Protein AF-X1I556-F1 (afdb_monomer_lite)

Radius of gyration: 17.7 Å; chains: 1; bounding box: 51×40×45 Å

Organism: NCBI:txid412755

Sequence (93 aa):
MADFFEYAIPRQMLEKAKRELQRLAEDMTSDNVFNFFVTAYHIVDRIDVPGTVPRQDIKNLYSNPDFKKCKYICNKSKHRKLKRFFISCRGTV

Foldseek 3Di:
DPDPPPPLDLVSLVVQLVVLVVVCVVDVDPVSVLSNLQSVLCSLVNCVVVVVDPVVVSVVCVVDPVNVVSVVSNVVVVPDDPPPPPPPPPDDD

pLDDT: mean 75.61, std 15.41, range [34.16, 94.06]

Secondary structure (DSSP, 8-state):
---TT---SHHHHHHHHHHHHHHHHH---HHHHHHHHHHHHHHHHHHHTTT-S-HHHHHHHHH-HHHHHHHHHHHHHHT--------------

Structure (mmCIF, N/CA/C/O backbone):
data_AF-X1I556-F1
#
_entry.id   AF-X1I556-F1
#
loop_
_atom_site.group_PDB
_atom_site.id
_atom_site.type_symbol
_atom_site.label_atom_id
_atom_site.label_alt_id
_atom_site.label_comp_id
_atom_site.label_asym_id
_atom_site.label_entity_id
_atom_site.label_seq_id
_atom_site.pdbx_PDB_ins_code
_atom_site.Cartn_x
_atom_site.Cartn_y
_atom_site.Cartn_z
_atom_site.occupancy
_atom_site.B_iso_or_equiv
_atom_site.auth_seq_id
_atom_site.auth_comp_id
_atom_site.auth_asym_id
_atom_site.auth_atom_id
_atom_site.pdbx_PDB_model_num
ATOM 1 N N . MET A 1 1 ? -0.190 28.201 -2.422 1.00 34.16 1 MET A N 1
ATOM 2 C CA . MET A 1 1 ? 0.923 27.236 -2.331 1.00 34.16 1 MET A CA 1
ATOM 3 C C . MET A 1 1 ? 0.295 25.858 -2.357 1.00 34.16 1 MET A C 1
ATOM 5 O O . MET A 1 1 ? -0.414 25.538 -1.419 1.00 34.16 1 MET A O 1
ATOM 9 N N . ALA A 1 2 ? 0.405 25.134 -3.471 1.00 38.28 2 ALA A N 1
ATOM 10 C CA . ALA A 1 2 ? -0.167 23.795 -3.586 1.00 38.28 2 ALA A CA 1
ATOM 11 C C . ALA A 1 2 ? 0.748 22.821 -2.836 1.00 38.28 2 ALA A C 1
ATOM 13 O O . ALA A 1 2 ? 1.909 22.655 -3.214 1.00 38.28 2 ALA A O 1
ATOM 14 N N . ASP A 1 3 ? 0.253 22.242 -1.745 1.00 41.91 3 ASP A N 1
ATOM 15 C CA . ASP A 1 3 ? 0.983 21.238 -0.983 1.00 41.91 3 ASP A CA 1
ATOM 16 C C . ASP A 1 3 ? 1.237 20.014 -1.872 1.00 41.91 3 ASP A C 1
ATOM 18 O O . ASP A 1 3 ? 0.328 19.275 -2.238 1.00 41.91 3 ASP A O 1
ATOM 22 N N . PHE A 1 4 ? 2.504 19.776 -2.214 1.00 51.94 4 PHE A N 1
ATOM 23 C CA . PHE A 1 4 ? 2.974 18.704 -3.106 1.00 51.94 4 PHE A CA 1
ATOM 24 C C . PHE A 1 4 ? 2.672 17.267 -2.609 1.00 51.94 4 PHE A C 1
ATOM 26 O O . PHE A 1 4 ? 3.005 16.290 -3.280 1.00 51.94 4 PHE A O 1
ATOM 33 N N . PHE A 1 5 ? 2.028 17.115 -1.447 1.00 51.22 5 PHE A N 1
ATOM 34 C CA . PHE A 1 5 ? 1.674 15.841 -0.813 1.00 51.22 5 PHE A CA 1
ATOM 35 C C . PHE A 1 5 ? 0.166 15.746 -0.529 1.00 51.22 5 PHE A C 1
ATOM 37 O O . PHE A 1 5 ? -0.263 15.380 0.564 1.00 51.22 5 PHE A O 1
ATOM 44 N N . GLU A 1 6 ? -0.661 16.057 -1.524 1.00 52.47 6 GLU A N 1
ATOM 45 C CA . GLU A 1 6 ? -2.119 16.167 -1.389 1.00 52.47 6 GLU A CA 1
ATOM 46 C C . GLU A 1 6 ? -2.857 14.808 -1.390 1.00 52.47 6 GLU A C 1
ATOM 48 O O . GLU A 1 6 ? -3.804 14.565 -2.132 1.00 52.47 6 GLU A O 1
ATOM 53 N N . TYR A 1 7 ? -2.427 13.879 -0.535 1.00 60.31 7 TYR A N 1
ATOM 54 C CA . TYR A 1 7 ? -3.229 12.705 -0.171 1.00 60.31 7 TYR A CA 1
ATOM 55 C C . TYR A 1 7 ? -3.654 12.790 1.295 1.00 60.31 7 TYR A C 1
ATOM 57 O O . TYR A 1 7 ? -3.541 11.816 2.039 1.00 60.31 7 TYR A O 1
ATOM 65 N N . ALA A 1 8 ? -4.087 13.972 1.738 1.00 62.62 8 ALA A N 1
ATOM 66 C CA . ALA A 1 8 ? -4.485 14.220 3.124 1.00 62.62 8 ALA A CA 1
ATOM 67 C C . ALA A 1 8 ? -5.633 13.297 3.576 1.00 62.62 8 ALA A C 1
ATOM 69 O O . ALA A 1 8 ? -5.744 12.975 4.756 1.00 62.62 8 ALA A O 1
ATOM 70 N N . ILE A 1 9 ? -6.450 12.821 2.630 1.00 75.94 9 ILE A N 1
ATOM 71 C CA . ILE A 1 9 ? -7.660 12.052 2.913 1.00 75.94 9 ILE A CA 1
ATOM 72 C C . ILE A 1 9 ? -7.424 10.557 2.623 1.00 75.94 9 ILE A C 1
ATOM 74 O O . ILE A 1 9 ? -7.045 10.209 1.498 1.00 75.94 9 ILE A O 1
ATOM 78 N N . PRO A 1 10 ? -7.730 9.638 3.565 1.00 80.00 10 PRO A N 1
ATOM 79 C CA . PRO A 1 10 ? -7.580 8.190 3.366 1.00 80.00 10 PRO A CA 1
ATOM 80 C C . PRO A 1 10 ? -8.240 7.660 2.085 1.00 80.00 10 PRO A C 1
ATOM 82 O O . PRO A 1 10 ? -7.689 6.806 1.392 1.00 80.00 10 PRO A O 1
ATOM 85 N N . ARG A 1 11 ? -9.396 8.224 1.713 1.00 82.19 11 ARG A N 1
ATOM 86 C CA . ARG A 1 11 ? -10.112 7.886 0.476 1.00 82.19 11 ARG A CA 1
ATOM 87 C C . ARG A 1 11 ? -9.288 8.174 -0.782 1.00 82.19 11 ARG A C 1
ATOM 89 O O . ARG A 1 11 ? -9.285 7.361 -1.697 1.00 82.19 11 ARG A O 1
ATOM 96 N N . GLN A 1 12 ? -8.556 9.287 -0.830 1.00 83.56 12 GLN A N 1
ATOM 97 C CA . GLN A 1 12 ? -7.699 9.609 -1.976 1.00 83.56 12 GLN A CA 1
ATOM 98 C C . GLN A 1 12 ? -6.528 8.621 -2.092 1.00 83.56 12 GLN A C 1
ATOM 100 O O . GLN A 1 12 ? -6.148 8.251 -3.204 1.00 83.56 12 GLN A O 1
ATOM 105 N N . MET A 1 13 ? -5.988 8.149 -0.960 1.00 83.81 13 MET A N 1
ATOM 106 C CA . MET A 1 13 ? -4.979 7.083 -0.959 1.00 83.81 13 MET A CA 1
ATOM 107 C C . MET A 1 13 ? -5.545 5.744 -1.429 1.00 83.81 13 MET A C 1
ATOM 109 O O . MET A 1 13 ? -4.862 5.036 -2.165 1.00 83.81 13 MET A O 1
ATOM 113 N N . LEU A 1 14 ? -6.788 5.415 -1.068 1.00 86.31 14 LEU A N 1
ATOM 114 C CA . LEU A 1 14 ? -7.460 4.219 -1.574 1.00 86.31 14 LEU A CA 1
ATOM 115 C C . LEU A 1 14 ? -7.644 4.281 -3.096 1.00 86.31 14 LEU A C 1
ATOM 117 O O . LEU A 1 14 ? -7.313 3.326 -3.794 1.00 86.31 14 LEU A O 1
ATOM 121 N N . GLU A 1 15 ? -8.105 5.416 -3.626 1.00 89.06 15 GLU A N 1
ATOM 122 C CA . GLU A 1 15 ? -8.230 5.605 -5.076 1.00 89.06 15 GLU A CA 1
ATOM 123 C C . GLU A 1 15 ? -6.870 5.541 -5.781 1.00 89.06 15 GLU A C 1
ATOM 125 O O . GLU A 1 15 ? -6.757 4.967 -6.863 1.00 89.06 15 GLU A O 1
ATOM 130 N N . LYS A 1 16 ? -5.804 6.055 -5.156 1.00 87.44 16 LYS A N 1
ATOM 131 C CA . LYS A 1 16 ? -4.442 5.861 -5.664 1.00 87.44 16 LYS A CA 1
ATOM 132 C C . LYS A 1 16 ? -4.054 4.382 -5.677 1.00 87.44 16 LYS A C 1
ATOM 134 O O . LYS A 1 16 ? -3.573 3.913 -6.699 1.00 87.44 16 LYS A O 1
ATOM 139 N N . ALA A 1 17 ? -4.283 3.645 -4.591 1.00 88.38 17 ALA A N 1
ATOM 140 C CA . ALA A 1 17 ? -3.948 2.224 -4.521 1.00 88.38 17 ALA A CA 1
ATOM 141 C C . ALA A 1 17 ? -4.667 1.409 -5.607 1.00 88.38 17 ALA A C 1
ATOM 143 O O . ALA A 1 17 ? -4.050 0.535 -6.207 1.00 88.38 17 ALA A O 1
ATOM 144 N N . LYS A 1 18 ? -5.927 1.738 -5.923 1.00 89.62 18 LYS A N 1
ATOM 145 C CA . LYS A 1 18 ? -6.656 1.128 -7.049 1.00 89.62 18 LYS A CA 1
ATOM 146 C C . LYS A 1 18 ? -5.989 1.410 -8.397 1.00 89.62 18 LYS A C 1
ATOM 148 O O . LYS A 1 18 ? -5.822 0.488 -9.188 1.00 89.62 18 LYS A O 1
ATOM 153 N N . ARG A 1 19 ? -5.563 2.654 -8.649 1.00 90.44 19 ARG A N 1
ATOM 154 C CA . ARG A 1 19 ? -4.833 3.008 -9.882 1.00 90.44 19 ARG A CA 1
ATOM 155 C C . ARG A 1 19 ? -3.496 2.276 -9.991 1.00 90.44 19 ARG A C 1
ATOM 157 O O . ARG A 1 19 ? -3.159 1.791 -11.063 1.00 90.44 19 ARG A O 1
ATOM 164 N N . GLU A 1 20 ? -2.745 2.172 -8.895 1.00 90.00 20 GLU A N 1
ATOM 165 C CA . GLU A 1 20 ? -1.481 1.422 -8.884 1.00 90.00 20 GLU A CA 1
ATOM 166 C C . GLU A 1 20 ? -1.706 -0.085 -9.074 1.00 90.00 20 GLU A C 1
ATOM 168 O O . GLU A 1 20 ? -0.907 -0.735 -9.738 1.00 90.00 20 GLU A O 1
ATOM 173 N N . LEU A 1 21 ? -2.806 -0.642 -8.554 1.00 89.69 21 LEU A N 1
ATOM 174 C CA . LEU A 1 21 ? -3.181 -2.037 -8.803 1.00 89.69 21 LEU A CA 1
ATOM 175 C C . LEU A 1 21 ? -3.478 -2.282 -10.284 1.00 89.69 21 LEU A C 1
ATOM 177 O O . LEU A 1 21 ? -3.044 -3.288 -10.835 1.00 89.69 21 LEU A O 1
ATOM 181 N N . GLN A 1 22 ? -4.194 -1.357 -10.924 1.00 92.62 22 GLN A N 1
ATOM 182 C CA . GLN A 1 22 ? -4.463 -1.434 -12.355 1.00 92.62 22 GLN A CA 1
ATOM 183 C C . GLN A 1 22 ? -3.157 -1.388 -13.162 1.00 92.62 22 GLN A C 1
ATOM 185 O O . GLN A 1 22 ? -2.929 -2.257 -13.994 1.00 92.62 22 GLN A O 1
ATOM 190 N N . ARG A 1 23 ? -2.254 -0.450 -12.849 1.00 91.12 23 ARG A N 1
ATOM 191 C CA . ARG A 1 23 ? -0.925 -0.373 -13.484 1.00 91.12 23 ARG A CA 1
ATOM 192 C C . ARG A 1 23 ? -0.101 -1.638 -13.282 1.00 91.12 23 ARG A C 1
ATOM 194 O O . ARG A 1 23 ? 0.590 -2.064 -14.195 1.00 91.12 23 ARG A O 1
ATOM 201 N N . LEU A 1 24 ? -0.176 -2.238 -12.095 1.00 89.31 24 LEU A N 1
ATOM 202 C CA . LEU A 1 24 ? 0.491 -3.500 -11.796 1.00 89.31 24 LEU A CA 1
ATOM 203 C C . LEU A 1 24 ? -0.077 -4.667 -12.620 1.00 89.31 24 LEU A C 1
ATOM 205 O O . LEU A 1 24 ? 0.680 -5.552 -13.010 1.00 89.31 24 LEU A O 1
ATOM 209 N N . ALA A 1 25 ? -1.389 -4.679 -12.864 1.00 90.75 25 ALA A N 1
ATOM 210 C CA . ALA A 1 25 ? -2.039 -5.688 -13.697 1.00 90.75 25 ALA A CA 1
ATOM 211 C C . ALA A 1 25 ? -1.701 -5.522 -15.188 1.00 90.75 25 ALA A C 1
ATOM 213 O O . ALA A 1 25 ? -1.606 -6.516 -15.903 1.00 90.75 25 ALA A O 1
ATOM 214 N N . GLU A 1 26 ? -1.514 -4.282 -15.643 1.00 94.06 26 GLU A N 1
ATOM 215 C CA . GLU A 1 26 ? -1.116 -3.958 -17.016 1.00 94.06 26 GLU A CA 1
ATOM 216 C C . GLU A 1 26 ? 0.378 -4.229 -17.264 1.00 94.06 26 GLU A C 1
ATOM 218 O O . GLU A 1 26 ? 0.736 -4.767 -18.309 1.00 94.06 26 GLU A O 1
ATOM 223 N N . ASP A 1 27 ? 1.246 -3.886 -16.306 1.00 91.62 27 ASP A N 1
ATOM 224 C CA . ASP A 1 27 ? 2.697 -4.020 -16.431 1.00 91.62 27 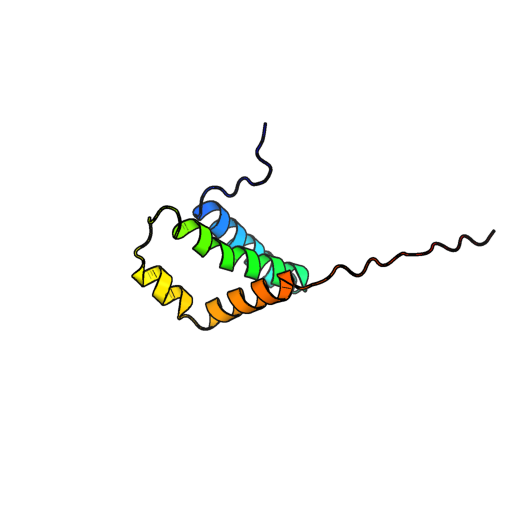ASP A CA 1
ATOM 225 C C . ASP A 1 27 ? 3.364 -4.375 -15.089 1.00 91.62 27 ASP A C 1
ATOM 227 O O . ASP A 1 27 ? 3.459 -3.570 -14.151 1.00 91.62 27 ASP A O 1
ATOM 231 N N . MET A 1 28 ? 3.867 -5.608 -14.998 1.00 88.75 28 MET A N 1
ATOM 232 C CA . MET A 1 28 ? 4.450 -6.167 -13.780 1.00 88.75 28 MET A CA 1
ATOM 233 C C . MET A 1 28 ? 5.935 -5.799 -13.632 1.00 88.75 28 MET A C 1
ATOM 235 O O . MET A 1 28 ? 6.825 -6.651 -13.671 1.00 88.75 28 MET A O 1
ATOM 239 N N . THR A 1 29 ? 6.212 -4.516 -13.411 1.00 88.88 29 THR A N 1
ATOM 240 C CA . THR A 1 29 ? 7.562 -4.023 -13.098 1.00 88.88 29 THR A CA 1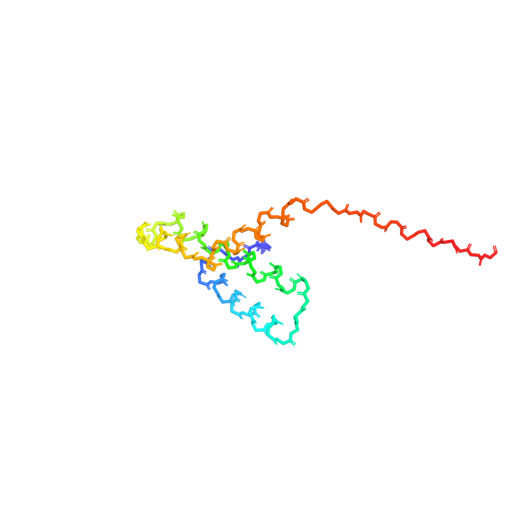
ATOM 241 C C . THR A 1 29 ? 7.820 -3.973 -11.595 1.00 88.88 29 THR A C 1
ATOM 243 O O . THR A 1 29 ? 6.903 -3.860 -10.775 1.00 88.88 29 THR A O 1
ATOM 246 N N . SER A 1 30 ? 9.099 -4.002 -11.200 1.00 82.75 30 SER A N 1
ATOM 247 C CA . SER A 1 30 ? 9.493 -3.848 -9.792 1.00 82.75 30 SER A CA 1
ATOM 248 C C . SER A 1 30 ? 8.994 -2.542 -9.173 1.00 82.75 30 SER A C 1
ATOM 250 O O . SER A 1 30 ? 8.730 -2.499 -7.970 1.00 82.75 30 SER A O 1
ATOM 252 N N . ASP A 1 31 ? 8.863 -1.499 -9.990 1.00 83.94 31 ASP A N 1
ATOM 253 C CA . ASP A 1 31 ? 8.432 -0.171 -9.568 1.00 83.94 31 ASP A CA 1
ATOM 254 C C . ASP A 1 31 ? 6.918 -0.125 -9.353 1.00 83.94 31 ASP A C 1
ATOM 256 O O . ASP A 1 31 ? 6.474 0.366 -8.316 1.00 83.94 31 ASP A O 1
ATOM 260 N N . ASN A 1 32 ? 6.125 -0.725 -10.245 1.00 86.19 32 ASN A N 1
ATOM 261 C CA . ASN A 1 32 ? 4.667 -0.809 -10.087 1.00 86.19 32 ASN A CA 1
ATOM 262 C C . ASN A 1 32 ? 4.277 -1.665 -8.877 1.00 86.19 32 ASN A C 1
ATOM 264 O O . ASN A 1 32 ? 3.440 -1.261 -8.066 1.00 86.19 32 ASN A O 1
ATOM 268 N N . VAL A 1 33 ? 4.958 -2.804 -8.690 1.00 85.88 33 VAL A N 1
ATOM 269 C CA . VAL A 1 33 ? 4.840 -3.636 -7.481 1.00 85.88 33 VAL A CA 1
ATOM 270 C C . VAL A 1 33 ? 5.106 -2.775 -6.249 1.00 85.88 33 VAL A C 1
ATOM 272 O O . VAL A 1 33 ? 4.308 -2.725 -5.312 1.00 85.88 33 VAL A O 1
ATOM 275 N N . PHE A 1 34 ? 6.225 -2.056 -6.256 1.00 84.38 34 PHE A N 1
ATOM 276 C CA . PHE A 1 34 ? 6.634 -1.233 -5.133 1.00 84.38 34 PHE A CA 1
ATOM 277 C C . PHE A 1 34 ? 5.624 -0.120 -4.810 1.00 84.38 34 PHE A C 1
ATOM 279 O O . PHE A 1 34 ? 5.222 0.027 -3.651 1.00 84.38 34 PHE A O 1
ATOM 286 N N . ASN A 1 35 ? 5.177 0.615 -5.826 1.00 86.56 35 ASN A N 1
ATOM 287 C CA . ASN A 1 35 ? 4.230 1.717 -5.694 1.00 86.56 35 ASN A CA 1
ATOM 288 C C . ASN A 1 35 ? 2.888 1.253 -5.127 1.00 86.56 35 ASN A C 1
ATOM 290 O O . ASN A 1 35 ? 2.355 1.904 -4.220 1.00 86.56 35 ASN A O 1
ATOM 294 N N . PHE A 1 36 ? 2.371 0.112 -5.591 1.00 89.19 36 PHE A N 1
ATOM 295 C CA . PHE A 1 36 ? 1.136 -0.466 -5.072 1.00 89.19 36 PHE A CA 1
ATOM 296 C C . PHE A 1 36 ? 1.271 -0.857 -3.595 1.00 89.19 36 PHE A C 1
ATOM 298 O O . PHE A 1 36 ? 0.514 -0.363 -2.757 1.00 89.19 36 PHE A O 1
ATOM 305 N N . PHE A 1 37 ? 2.262 -1.688 -3.250 1.00 86.75 37 PHE A N 1
ATOM 306 C CA . PHE A 1 37 ? 2.409 -2.225 -1.891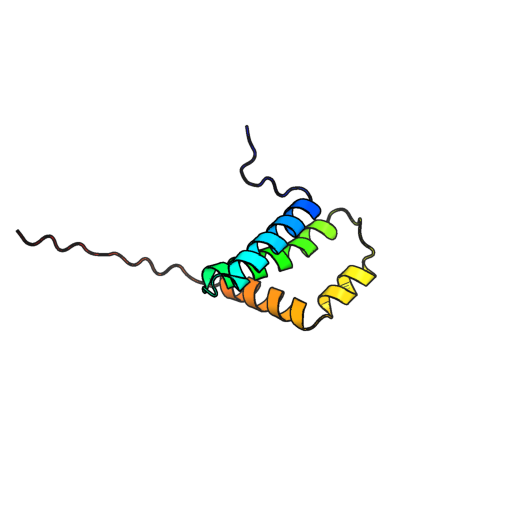 1.00 86.75 37 PHE A CA 1
ATOM 307 C C . PHE A 1 37 ? 2.662 -1.137 -0.840 1.00 86.75 37 PHE A C 1
ATOM 309 O O . PHE A 1 37 ? 2.107 -1.202 0.259 1.00 86.75 37 PHE A O 1
ATOM 316 N N . VAL A 1 38 ? 3.460 -0.118 -1.170 1.00 85.19 38 VAL A N 1
ATOM 317 C CA . VAL A 1 38 ? 3.698 1.026 -0.277 1.00 85.19 38 VAL A CA 1
ATOM 318 C C . VAL A 1 38 ? 2.443 1.869 -0.110 1.00 85.19 38 VAL A C 1
ATOM 320 O O . VAL A 1 38 ? 2.092 2.221 1.018 1.00 85.19 38 VAL A O 1
ATOM 323 N N . THR A 1 39 ? 1.742 2.168 -1.207 1.00 87.75 39 THR A N 1
ATOM 324 C CA . THR A 1 39 ? 0.510 2.965 -1.150 1.00 87.75 39 THR A CA 1
ATOM 325 C C . THR A 1 39 ? -0.561 2.244 -0.333 1.00 87.75 39 THR A C 1
ATOM 327 O O . THR A 1 39 ? -1.153 2.861 0.547 1.00 87.75 39 THR A O 1
ATOM 330 N N . ALA A 1 40 ? -0.768 0.943 -0.561 1.00 87.06 40 ALA A N 1
ATOM 331 C CA . ALA A 1 40 ? -1.745 0.137 0.167 1.00 87.06 40 ALA A CA 1
ATOM 332 C C . ALA A 1 40 ? -1.436 0.046 1.671 1.00 87.06 40 ALA A C 1
ATOM 334 O O . ALA A 1 40 ? -2.343 0.148 2.494 1.00 87.06 40 ALA A O 1
ATOM 335 N N . TYR A 1 41 ? -0.159 -0.102 2.041 1.00 86.69 41 TYR A N 1
ATOM 336 C CA . TYR A 1 41 ? 0.252 -0.163 3.445 1.00 86.69 41 TYR A CA 1
ATOM 337 C C . TYR A 1 41 ? -0.027 1.152 4.193 1.00 86.69 41 TYR A C 1
ATOM 339 O O . TYR A 1 41 ? -0.599 1.140 5.281 1.00 86.69 41 TYR A O 1
ATOM 347 N N . HIS A 1 42 ? 0.314 2.294 3.590 1.00 85.00 42 HIS A N 1
ATOM 348 C CA . HIS A 1 42 ? 0.173 3.605 4.232 1.00 85.00 42 HIS A CA 1
ATOM 349 C C . HIS A 1 42 ? -1.273 4.120 4.345 1.00 85.00 42 HIS A C 1
ATOM 351 O O . HIS A 1 42 ? -1.502 5.113 5.034 1.00 85.00 42 HIS A O 1
ATOM 357 N N . ILE A 1 43 ? -2.264 3.451 3.739 1.00 85.00 43 ILE A N 1
ATOM 358 C CA . ILE A 1 43 ? -3.686 3.754 3.993 1.00 85.00 43 ILE A CA 1
ATOM 359 C C . ILE A 1 43 ? -4.003 3.579 5.484 1.00 85.00 43 ILE A C 1
ATOM 361 O O . ILE A 1 43 ? -4.733 4.391 6.051 1.00 85.00 43 ILE A O 1
ATOM 365 N N . VAL A 1 44 ? -3.419 2.562 6.130 1.00 82.06 44 VAL A N 1
ATOM 366 C CA . VAL A 1 44 ? -3.679 2.262 7.546 1.00 82.06 44 VAL A CA 1
ATOM 367 C C . VAL A 1 44 ? -3.130 3.348 8.464 1.00 82.06 44 VAL A C 1
ATOM 369 O O . VAL A 1 44 ? -3.833 3.800 9.366 1.00 82.06 44 VAL A O 1
ATOM 372 N N . ASP A 1 45 ? -1.932 3.851 8.163 1.00 78.62 45 ASP A N 1
ATOM 373 C CA . ASP A 1 45 ? -1.327 4.970 8.893 1.00 78.62 45 ASP A CA 1
ATOM 374 C C . ASP A 1 45 ? -2.211 6.231 8.842 1.00 78.62 45 ASP A C 1
ATOM 376 O O . ASP A 1 45 ? -2.162 7.065 9.741 1.00 78.62 45 ASP A O 1
ATOM 380 N N . ARG A 1 46 ? -3.043 6.381 7.800 1.00 77.00 46 ARG A N 1
ATOM 381 C CA . ARG A 1 46 ? -3.933 7.539 7.630 1.00 77.00 46 ARG A CA 1
ATOM 382 C C . ARG A 1 46 ? -5.311 7.379 8.259 1.00 77.00 46 ARG A C 1
ATOM 384 O O . ARG A 1 46 ? -5.930 8.399 8.533 1.00 77.00 46 ARG A O 1
ATOM 391 N N . ILE A 1 47 ? -5.802 6.159 8.478 1.00 79.25 47 ILE A N 1
ATOM 392 C CA . ILE A 1 47 ? -7.089 5.917 9.164 1.00 79.25 47 ILE A CA 1
ATOM 393 C C . ILE A 1 47 ? -6.933 5.785 10.683 1.00 79.25 47 ILE A C 1
ATOM 395 O O . ILE A 1 47 ? -7.883 6.069 11.408 1.00 79.25 47 ILE A O 1
ATOM 399 N N . ASP A 1 48 ? -5.748 5.396 11.165 1.00 73.12 48 ASP A N 1
ATOM 400 C CA . ASP A 1 48 ? -5.474 5.260 12.602 1.00 73.12 48 ASP A CA 1
ATOM 401 C C . ASP A 1 48 ? -5.387 6.632 13.298 1.00 73.12 48 ASP A C 1
ATOM 403 O O . ASP A 1 48 ? -5.952 6.825 14.371 1.00 73.12 48 ASP A O 1
ATOM 407 N N . VAL A 1 49 ? -4.777 7.628 12.640 1.00 70.00 49 VAL A N 1
ATOM 408 C CA . VAL A 1 49 ? -4.626 9.009 13.152 1.00 70.00 49 VAL A CA 1
ATOM 409 C C . VAL A 1 49 ? -5.963 9.701 13.476 1.00 70.00 49 VAL A C 1
ATOM 411 O O . VAL A 1 49 ? -6.104 10.212 14.586 1.00 70.00 49 VAL A O 1
ATOM 414 N N . PRO A 1 50 ? -6.956 9.745 12.567 1.00 67.81 50 PRO A N 1
ATOM 415 C CA . PRO A 1 50 ? -8.252 10.364 12.846 1.00 67.81 50 PRO A CA 1
ATOM 416 C C . PRO A 1 50 ? -9.179 9.505 13.721 1.00 67.81 50 PRO A C 1
ATOM 418 O O . PRO A 1 50 ? -10.249 9.981 14.088 1.00 67.81 50 PRO A O 1
ATOM 421 N N . GLY A 1 51 ? -8.833 8.244 14.016 1.00 70.19 51 GLY A N 1
ATOM 422 C CA . GLY A 1 51 ? -9.670 7.343 14.820 1.00 70.19 51 GLY A CA 1
ATOM 423 C C . GLY A 1 51 ? -11.045 7.032 14.211 1.00 70.19 51 GLY A C 1
ATOM 424 O O . GLY A 1 51 ? -11.961 6.644 14.930 1.00 70.19 51 GLY A O 1
ATOM 425 N N . THR A 1 52 ? -11.213 7.215 12.897 1.00 74.44 52 THR A N 1
ATOM 426 C CA . THR A 1 52 ? -12.505 7.077 12.194 1.00 74.44 52 THR A CA 1
ATOM 427 C C . THR A 1 52 ? -12.927 5.626 11.977 1.00 74.44 52 THR A C 1
ATOM 429 O O . THR A 1 52 ? -14.083 5.367 11.654 1.00 74.44 52 THR A O 1
ATOM 432 N N . VAL A 1 53 ? -12.001 4.679 12.140 1.00 79.94 53 VAL A N 1
ATOM 433 C CA . VAL A 1 53 ? -12.238 3.241 11.991 1.00 79.94 53 VAL A CA 1
ATOM 434 C C . VAL A 1 53 ? -12.039 2.568 13.352 1.00 79.94 53 VAL A C 1
ATOM 436 O O . VAL A 1 53 ? -11.055 2.873 14.034 1.00 79.94 53 VAL A O 1
ATOM 439 N N . PRO A 1 54 ? -12.923 1.641 13.769 1.00 84.88 54 PRO A N 1
ATOM 440 C CA . PRO A 1 54 ? -12.735 0.891 15.002 1.00 84.88 54 PRO A CA 1
ATOM 441 C C . PRO A 1 54 ? -11.359 0.219 15.047 1.00 84.88 54 PRO A C 1
ATOM 443 O O . PRO A 1 54 ? -10.949 -0.482 14.120 1.00 84.88 54 PRO A O 1
ATOM 446 N N . ARG A 1 55 ? -10.647 0.367 16.170 1.00 80.75 55 ARG A N 1
ATOM 447 C CA . ARG A 1 55 ? -9.310 -0.232 16.353 1.00 80.75 55 ARG A CA 1
ATOM 448 C C . ARG A 1 55 ? -9.286 -1.746 16.130 1.00 80.75 55 ARG A C 1
ATOM 450 O O . ARG A 1 55 ? -8.248 -2.288 15.760 1.00 80.75 55 ARG A O 1
ATOM 457 N N . GLN A 1 56 ? -10.402 -2.434 16.368 1.00 85.62 56 GLN A N 1
ATOM 458 C CA . GLN A 1 56 ? -10.510 -3.871 16.133 1.00 85.62 56 GLN A CA 1
ATOM 459 C C . GLN A 1 56 ? -10.411 -4.215 14.641 1.00 85.62 56 GLN A C 1
ATOM 461 O O . GLN A 1 56 ? -9.721 -5.169 14.292 1.00 85.62 56 GLN A O 1
ATOM 466 N N . ASP A 1 57 ? -10.996 -3.406 13.760 1.00 84.94 57 ASP A N 1
ATOM 467 C CA . ASP A 1 57 ? -10.930 -3.620 12.312 1.00 84.94 57 ASP A CA 1
ATOM 468 C C . ASP A 1 57 ? -9.517 -3.366 11.782 1.00 84.94 57 ASP A C 1
ATOM 470 O O . ASP A 1 57 ? -9.001 -4.135 10.970 1.00 84.94 57 ASP A O 1
ATOM 474 N N . ILE A 1 58 ? -8.833 -2.356 12.330 1.00 83.06 58 ILE A N 1
ATOM 47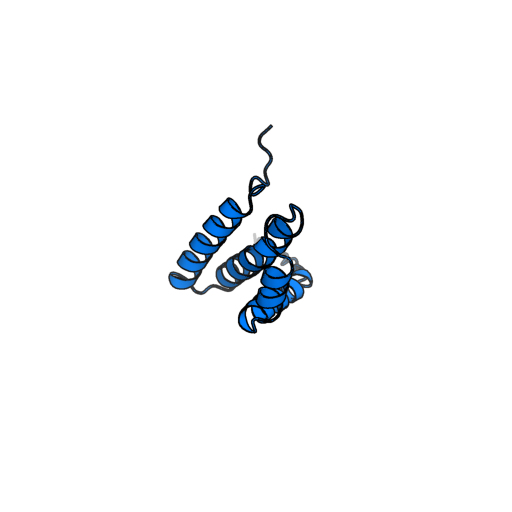5 C CA . ILE A 1 58 ? -7.414 -2.101 12.052 1.00 83.06 58 ILE A CA 1
ATOM 476 C C . ILE A 1 58 ? -6.558 -3.300 12.495 1.00 83.06 58 ILE A C 1
ATOM 478 O O . ILE A 1 58 ? -5.705 -3.774 11.742 1.00 83.06 58 ILE A O 1
ATOM 482 N N . LYS A 1 59 ? -6.799 -3.850 13.694 1.00 84.75 59 LYS A N 1
ATOM 483 C CA . LYS A 1 59 ? -6.110 -5.064 14.171 1.00 84.75 59 LYS A CA 1
ATOM 484 C C . LYS A 1 59 ? -6.385 -6.273 13.277 1.00 84.75 59 LYS A C 1
ATOM 486 O O . LYS A 1 59 ? -5.454 -7.013 12.964 1.00 84.75 59 LYS A O 1
ATOM 491 N N . ASN A 1 60 ? -7.629 -6.466 12.845 1.00 87.19 60 ASN A N 1
ATOM 492 C CA . ASN A 1 60 ? -8.007 -7.551 11.940 1.00 87.19 60 ASN A CA 1
ATOM 493 C C . ASN A 1 60 ? -7.279 -7.423 10.591 1.00 87.19 60 ASN A C 1
ATOM 495 O O . ASN A 1 60 ? -6.778 -8.417 10.064 1.00 87.19 60 ASN A O 1
ATOM 499 N N . LEU A 1 61 ? -7.127 -6.199 10.078 1.00 84.19 61 LEU A N 1
ATOM 500 C CA . LEU A 1 61 ? -6.357 -5.922 8.867 1.00 84.19 61 LEU A CA 1
ATOM 501 C C . LEU A 1 61 ? -4.867 -6.261 9.037 1.00 84.19 61 LEU A C 1
ATOM 503 O O . LEU A 1 61 ? -4.293 -6.915 8.172 1.00 84.19 61 LEU A O 1
ATOM 507 N N . TYR A 1 62 ? -4.246 -5.914 10.169 1.00 83.88 62 TYR A N 1
ATOM 508 C CA . TYR A 1 62 ? -2.861 -6.315 10.467 1.00 83.88 62 TYR A CA 1
ATOM 509 C C . TYR A 1 62 ? -2.678 -7.832 10.642 1.00 83.88 62 TYR A C 1
ATOM 511 O O . TYR A 1 62 ? -1.580 -8.357 10.417 1.00 83.88 62 TYR A O 1
ATOM 519 N N . SER A 1 63 ? -3.734 -8.546 11.031 1.00 86.56 63 SER A N 1
ATOM 520 C CA . SER A 1 63 ? -3.738 -10.009 11.111 1.00 86.56 63 SER A CA 1
ATOM 521 C C . SER A 1 63 ? -3.808 -10.678 9.735 1.00 86.56 63 SER A C 1
ATOM 523 O O . SER A 1 63 ? -3.362 -11.821 9.611 1.00 86.56 63 SER A O 1
ATOM 525 N N . ASN A 1 64 ? -4.284 -9.975 8.700 1.00 87.50 64 ASN A N 1
ATOM 526 C CA . ASN A 1 64 ? -4.390 -10.506 7.344 1.00 87.50 64 ASN A CA 1
ATOM 527 C C . ASN A 1 64 ? -2.990 -10.828 6.761 1.00 87.50 64 ASN A C 1
ATOM 529 O O . ASN A 1 64 ? -2.116 -9.953 6.719 1.00 87.50 64 ASN A O 1
ATOM 533 N N . PRO A 1 65 ? -2.747 -12.070 6.296 1.00 87.44 65 PRO A N 1
ATOM 534 C CA . PRO A 1 65 ? -1.445 -12.488 5.777 1.00 87.44 65 PRO A CA 1
ATOM 535 C C . PRO A 1 65 ? -0.997 -11.702 4.539 1.00 87.44 65 PRO A C 1
ATOM 537 O O . PRO A 1 65 ? 0.198 -11.450 4.386 1.00 87.44 65 PRO A O 1
ATOM 540 N N . ASP A 1 66 ? -1.917 -11.259 3.685 1.00 83.00 66 ASP A N 1
ATOM 541 C CA . ASP A 1 66 ? -1.578 -10.452 2.512 1.00 83.00 66 ASP A CA 1
ATOM 542 C C . ASP A 1 66 ? -1.161 -9.041 2.912 1.00 83.00 66 ASP A C 1
ATOM 544 O O . ASP A 1 66 ? -0.167 -8.514 2.411 1.00 83.00 66 ASP A O 1
ATOM 548 N N . PHE A 1 67 ? -1.818 -8.468 3.921 1.00 85.06 67 PHE A N 1
ATOM 549 C CA . PHE A 1 67 ? -1.418 -7.174 4.463 1.00 85.06 67 PHE A CA 1
ATOM 550 C C . PHE A 1 67 ? -0.029 -7.223 5.128 1.00 85.06 67 PHE A C 1
ATOM 552 O O . PHE A 1 67 ? 0.763 -6.279 5.025 1.00 85.06 67 PHE A O 1
ATOM 559 N N . LYS A 1 68 ? 0.340 -8.359 5.738 1.00 86.44 68 LYS A N 1
ATOM 560 C CA . LYS A 1 68 ? 1.707 -8.581 6.243 1.00 86.44 68 LYS A CA 1
ATOM 561 C C . LYS A 1 68 ? 2.753 -8.566 5.125 1.00 86.44 68 LYS A C 1
ATOM 563 O O . LYS A 1 68 ? 3.848 -8.043 5.344 1.00 86.44 68 LYS A O 1
ATOM 568 N N . LYS A 1 69 ? 2.429 -9.070 3.927 1.00 82.50 69 LYS A N 1
ATOM 569 C CA . LYS A 1 69 ? 3.318 -8.971 2.753 1.00 82.50 69 LYS A CA 1
ATOM 570 C C . LYS A 1 69 ? 3.522 -7.508 2.352 1.00 82.50 69 LYS A C 1
ATOM 572 O O . LYS A 1 69 ? 4.667 -7.105 2.145 1.00 82.50 69 LYS A O 1
ATOM 577 N N . CYS A 1 70 ? 2.458 -6.697 2.350 1.00 82.62 70 CYS A N 1
ATOM 578 C CA . CYS A 1 70 ? 2.549 -5.253 2.094 1.00 82.62 70 CYS A CA 1
ATOM 579 C C . CYS A 1 70 ? 3.523 -4.569 3.066 1.00 82.62 70 CYS A C 1
ATOM 581 O O . CYS A 1 70 ? 4.427 -3.847 2.641 1.00 82.62 70 CYS A O 1
ATOM 583 N N . LYS A 1 71 ? 3.403 -4.867 4.368 1.00 84.31 71 LYS A N 1
ATOM 584 C CA . LYS A 1 71 ? 4.310 -4.355 5.409 1.00 84.31 71 LYS A CA 1
ATOM 585 C C . LYS A 1 71 ? 5.761 -4.771 5.174 1.0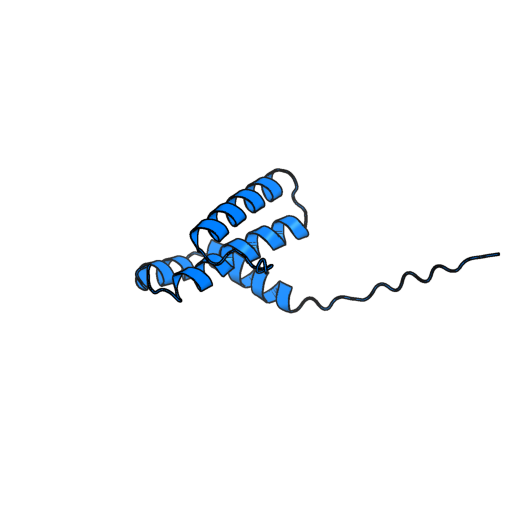0 84.31 71 LYS A C 1
ATOM 587 O O . LYS A 1 71 ? 6.669 -3.948 5.283 1.00 84.31 71 LYS A O 1
ATOM 592 N N . TYR A 1 72 ? 5.990 -6.046 4.863 1.00 83.75 72 TYR A N 1
ATOM 593 C CA . TYR A 1 72 ? 7.332 -6.576 4.637 1.00 83.75 72 TYR A CA 1
ATOM 594 C C . TYR A 1 72 ? 8.023 -5.895 3.448 1.00 83.75 72 TYR A C 1
ATOM 596 O O . TYR A 1 72 ? 9.157 -5.434 3.578 1.00 83.75 72 TYR A O 1
ATOM 604 N N . ILE A 1 73 ? 7.326 -5.770 2.315 1.00 81.56 73 ILE A N 1
ATOM 605 C CA . ILE A 1 73 ? 7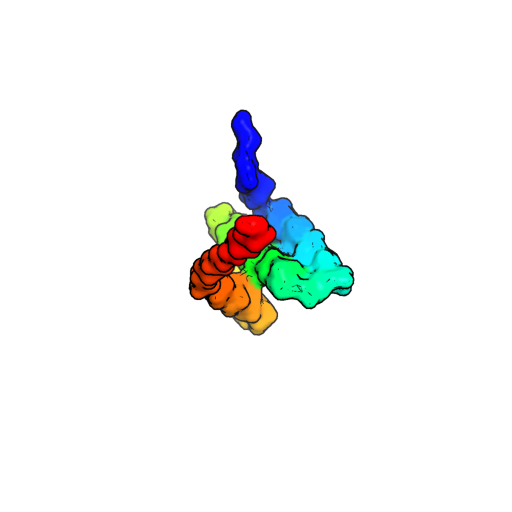.850 -5.119 1.107 1.00 81.56 73 ILE A CA 1
ATOM 606 C C . ILE A 1 73 ? 8.142 -3.637 1.377 1.00 81.56 73 ILE A C 1
ATOM 608 O O . ILE A 1 73 ? 9.226 -3.158 1.039 1.00 81.56 73 ILE A O 1
ATOM 612 N N . CYS A 1 74 ? 7.218 -2.937 2.045 1.00 79.50 74 CYS A N 1
ATOM 613 C CA . CYS A 1 74 ? 7.376 -1.531 2.418 1.00 79.50 74 CYS A CA 1
ATOM 614 C C . CYS A 1 74 ? 8.561 -1.295 3.372 1.00 79.50 74 CYS A C 1
ATOM 616 O O . CYS A 1 74 ? 9.286 -0.316 3.236 1.00 79.50 74 CYS A O 1
ATOM 618 N N . ASN A 1 75 ? 8.817 -2.191 4.327 1.00 79.38 75 ASN A N 1
ATOM 619 C CA . ASN A 1 75 ? 9.974 -2.045 5.214 1.00 79.38 75 ASN A CA 1
ATOM 620 C C . ASN A 1 75 ? 11.290 -2.407 4.519 1.00 79.38 75 ASN A C 1
ATOM 622 O O . ASN A 1 75 ? 12.293 -1.721 4.701 1.00 79.38 75 ASN A O 1
ATOM 626 N N . LYS A 1 76 ? 11.305 -3.451 3.684 1.00 77.12 76 LYS A N 1
ATOM 627 C CA . LYS A 1 76 ? 12.516 -3.868 2.962 1.00 77.12 76 LYS A CA 1
ATOM 628 C C . LYS A 1 76 ? 12.981 -2.809 1.962 1.00 77.12 76 LYS A C 1
ATOM 630 O O . LYS A 1 76 ? 14.182 -2.612 1.782 1.00 77.12 76 LYS A O 1
ATOM 635 N N . SER A 1 77 ? 12.048 -2.103 1.329 1.00 67.62 77 SER A N 1
ATOM 636 C CA . SER A 1 77 ? 12.368 -1.032 0.388 1.00 67.62 77 SER A CA 1
ATOM 637 C C . SER A 1 77 ? 12.997 0.198 1.045 1.00 67.62 77 SER A C 1
ATOM 639 O O . SER A 1 77 ? 13.861 0.814 0.426 1.00 67.62 77 SER A O 1
ATOM 641 N N . LYS A 1 78 ? 12.631 0.525 2.294 1.00 62.44 78 LYS A N 1
ATOM 642 C CA . LYS A 1 78 ? 13.215 1.638 3.067 1.00 62.44 78 LYS A CA 1
ATOM 643 C C . LYS A 1 78 ? 14.714 1.464 3.311 1.00 62.44 78 LYS A C 1
ATOM 645 O O . LYS A 1 78 ? 15.416 2.438 3.553 1.00 62.44 78 LYS A O 1
ATOM 650 N N . HIS A 1 79 ? 15.217 0.235 3.202 1.00 62.62 79 HIS A N 1
ATOM 651 C CA . HIS A 1 79 ? 16.635 -0.085 3.344 1.00 62.62 79 HIS A CA 1
ATOM 652 C C . HIS A 1 79 ? 17.368 -0.250 2.002 1.00 62.62 79 HIS A C 1
ATOM 654 O O . HIS A 1 79 ? 18.541 -0.634 1.991 1.00 62.62 79 HIS A O 1
ATOM 660 N N . ARG A 1 80 ? 16.732 0.059 0.859 1.00 57.59 80 ARG A N 1
ATOM 661 C CA . ARG A 1 80 ? 17.438 0.106 -0.429 1.00 57.59 80 ARG A CA 1
ATOM 662 C C . ARG A 1 80 ? 18.318 1.351 -0.489 1.00 57.59 80 ARG A C 1
ATOM 664 O O . ARG A 1 80 ? 17.841 2.465 -0.670 1.00 57.59 80 ARG A O 1
ATOM 671 N N . LYS A 1 81 ? 19.630 1.151 -0.360 1.00 57.56 81 LYS A N 1
ATOM 672 C CA . LYS A 1 81 ? 20.624 2.192 -0.637 1.00 57.56 81 LYS A CA 1
ATOM 673 C C . LYS A 1 81 ? 20.678 2.423 -2.146 1.00 57.56 81 LYS A C 1
ATOM 675 O O . LYS A 1 81 ? 20.942 1.485 -2.898 1.00 57.56 81 LYS A O 1
ATOM 680 N N . LEU A 1 82 ? 20.451 3.661 -2.581 1.00 59.31 82 LEU A N 1
ATOM 681 C CA . LEU A 1 82 ? 20.722 4.076 -3.955 1.00 59.31 82 LEU A CA 1
ATOM 682 C C . LEU A 1 82 ? 22.216 3.871 -4.228 1.00 59.31 82 LEU A C 1
ATOM 684 O O . LEU A 1 82 ? 23.059 4.590 -3.691 1.00 59.31 82 LEU A O 1
ATOM 688 N N . LYS A 1 83 ? 22.564 2.876 -5.048 1.00 56.00 83 LYS A N 1
ATOM 689 C CA . LYS A 1 83 ? 23.900 2.825 -5.640 1.00 56.00 83 LYS A CA 1
ATOM 690 C C . LYS A 1 83 ? 23.925 3.874 -6.742 1.00 56.00 83 LYS A C 1
ATOM 692 O O . LYS A 1 83 ? 23.247 3.725 -7.753 1.00 56.00 83 LYS A O 1
ATOM 697 N N . ARG A 1 84 ? 24.675 4.954 -6.525 1.00 52.03 84 ARG A N 1
ATOM 698 C CA . ARG A 1 84 ? 24.931 5.966 -7.550 1.00 52.03 84 ARG A CA 1
ATOM 699 C C . ARG A 1 84 ? 25.713 5.298 -8.681 1.00 52.03 84 ARG A C 1
ATOM 701 O O . ARG A 1 84 ? 26.914 5.086 -8.551 1.00 52.03 84 ARG A O 1
ATOM 708 N N . PHE A 1 85 ? 25.035 4.939 -9.767 1.00 51.00 85 PHE A N 1
ATOM 709 C CA . PHE A 1 85 ? 25.711 4.597 -11.012 1.00 51.00 85 PHE A CA 1
ATOM 710 C C . PHE A 1 85 ? 26.238 5.902 -11.610 1.00 51.00 85 PHE A C 1
ATOM 712 O O . PHE A 1 85 ? 25.505 6.656 -12.242 1.00 51.00 85 PHE A O 1
ATOM 719 N N . PHE A 1 86 ? 27.508 6.209 -11.348 1.00 43.97 86 PHE A N 1
ATOM 720 C CA . PHE A 1 86 ? 28.237 7.170 -12.165 1.00 43.97 86 PHE A CA 1
ATOM 721 C C . PHE A 1 86 ? 28.439 6.520 -13.533 1.00 43.97 86 PHE A C 1
ATOM 723 O O . PHE A 1 86 ? 29.298 5.657 -13.698 1.00 43.97 86 PHE A O 1
ATOM 730 N N . ILE A 1 87 ? 27.631 6.914 -14.514 1.00 56.12 87 ILE A N 1
ATOM 731 C CA . ILE A 1 87 ? 27.969 6.684 -15.914 1.00 56.12 87 ILE A CA 1
ATOM 732 C C . ILE A 1 87 ? 29.108 7.663 -16.211 1.00 56.12 87 ILE A C 1
ATOM 734 O O . ILE A 1 87 ? 28.888 8.853 -16.418 1.00 56.12 87 ILE A O 1
ATOM 738 N N . SER A 1 88 ? 30.350 7.183 -16.134 1.00 47.84 88 SER A N 1
ATOM 739 C CA . SER A 1 88 ? 31.487 7.897 -16.709 1.00 47.84 88 SER A CA 1
ATOM 740 C C . SER A 1 88 ? 31.321 7.824 -18.223 1.00 47.84 88 SER A C 1
ATOM 742 O O . SER A 1 88 ? 31.661 6.819 -18.845 1.00 47.84 88 SER A O 1
ATOM 744 N N . CYS A 1 89 ? 30.761 8.874 -18.821 1.00 48.62 89 CYS A N 1
ATOM 745 C CA . CYS A 1 89 ? 30.928 9.116 -20.245 1.00 48.62 89 CYS A CA 1
ATOM 746 C C . CYS A 1 89 ? 32.423 9.364 -20.484 1.00 48.62 89 CYS A C 1
ATOM 748 O O . CYS A 1 89 ? 32.902 10.487 -20.332 1.00 48.62 89 CYS A O 1
ATOM 750 N N . ARG A 1 90 ? 33.184 8.314 -20.813 1.00 47.47 90 ARG A N 1
ATOM 751 C CA . ARG A 1 90 ? 34.475 8.482 -21.485 1.00 47.47 90 ARG A CA 1
ATOM 752 C C . ARG A 1 90 ? 34.161 8.966 -22.896 1.00 47.47 90 ARG A C 1
ATOM 754 O O . ARG A 1 90 ? 33.878 8.165 -23.778 1.00 47.47 90 ARG A O 1
ATOM 761 N N . GLY A 1 91 ? 34.128 10.285 -23.063 1.00 47.59 91 GLY A N 1
ATOM 762 C CA . GLY A 1 91 ? 34.197 10.913 -24.372 1.00 47.59 91 GLY A CA 1
ATOM 763 C C . GLY A 1 91 ? 35.575 10.636 -24.954 1.00 47.59 91 GLY A C 1
ATOM 764 O O . GLY A 1 91 ? 36.570 11.157 -24.459 1.00 47.59 91 GLY A O 1
ATOM 765 N N . THR A 1 92 ? 35.623 9.761 -25.949 1.00 46.09 92 THR A N 1
ATOM 766 C CA . THR A 1 92 ? 36.770 9.591 -26.836 1.00 46.09 92 THR A CA 1
ATOM 767 C C . THR A 1 92 ? 36.656 10.659 -27.918 1.00 46.09 92 THR A C 1
ATOM 769 O O . THR A 1 92 ? 35.748 10.569 -28.744 1.00 46.09 92 THR A O 1
ATOM 772 N N . VAL A 1 93 ? 37.542 11.654 -27.900 1.00 50.47 93 VAL A N 1
ATOM 773 C CA . VAL A 1 93 ? 38.008 12.396 -29.084 1.00 50.47 93 VAL A CA 1
ATOM 774 C C . VAL A 1 93 ? 39.491 12.680 -28.922 1.00 50.47 93 VAL A C 1
ATOM 776 O O . VAL A 1 93 ? 39.889 13.036 -27.790 1.00 50.47 93 VAL A O 1
#